Protein AF-A0A142BPT0-F1 (afdb_monomer)

pLDDT: mean 73.42, std 20.53, range [34.94, 94.12]

Sequence (88 aa):
MNDGTEHLSQTLAYSQPPGLNRDIAHTHLGCIPLGQKDSDPRGPYGGWFCPCHGSIYDASGPVRKGPAPRNLPIPPYAFLDDHRIRIG

Solvent-accessible surface area (backbone atoms only — not comparable to full-atom values): 5482 Å² total; per-residue (Å²): 133,84,68,70,65,69,65,48,65,67,57,60,60,76,69,72,69,92,76,76,84,84,61,54,42,37,66,69,82,56,50,71,50,36,41,85,49,93,86,38,61,21,59,98,59,68,13,27,23,27,83,90,71,57,27,29,20,31,67,81,28,50,62,77,43,56,78,47,84,50,48,50,58,78,74,61,66,46,76,79,50,102,88,42,74,44,74,114

Secondary structure (DSSP, 8-state):
---THHHHHHHGGGG--TT-TTS---TTT-PPPB-SSTTS--TTTEEEEETTTTEEEETTS-EEESS--SPPPPPPEEEEETTEEEE-

InterPro domains:
  IPR005805 Rieske iron-sulphur protein, C-terminal [PR00162] (21-32)
  IPR005805 Rieske iron-sulphur protein, 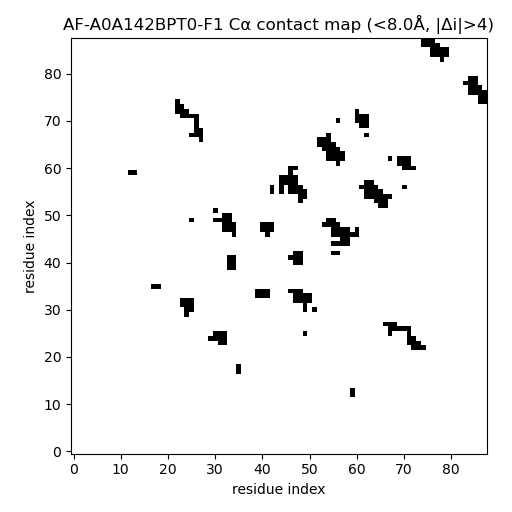C-terminal [PR00162] (48-60)
  IPR005805 Rieske iron-sulphur protein, C-terminal [PR00162] (60-72)
  IPR014349 Rieske iron-sulphur protein [PTHR10134] (27-88)
  IPR017941 Rieske [2Fe-2S] iron-sulphur domain [PF00355] (47-75)
  IPR017941 Rieske [2Fe-2S] iron-sulphur domain [PS51296] (27-86)
  IPR036922 Rieske [2Fe-2S] iron-sulphur domain superfamily [G3DSA:2.102.10.10] (24-88)
  IPR036922 Rieske [2Fe-2S] iron-sulphur domain superfamily [SSF50022] (27-83)

Radius of gyration: 14.16 Å; Cα contacts (8 Å, |Δi|>4): 132; chains: 1; bounding box: 33×33×34 Å

Mean predicted aligned error: 11.01 Å

Structure (mmCIF, N/CA/C/O backbone):
data_AF-A0A142BPT0-F1
#
_entry.id   AF-A0A142BPT0-F1
#
loop_
_atom_site.group_PDB
_atom_site.id
_atom_site.type_symbol
_atom_site.label_atom_id
_atom_site.label_alt_id
_atom_site.label_comp_id
_atom_site.label_asym_id
_atom_site.label_entity_id
_atom_site.label_seq_id
_atom_site.pdbx_PDB_ins_code
_atom_site.Cartn_x
_atom_site.Cartn_y
_atom_site.Cartn_z
_atom_site.occupancy
_atom_site.B_iso_or_equiv
_atom_site.auth_seq_id
_atom_site.auth_comp_id
_atom_site.auth_asym_id
_atom_site.auth_atom_id
_atom_site.pdbx_PDB_model_num
ATOM 1 N N . MET A 1 1 ? -8.445 -25.939 19.863 1.00 39.78 1 MET A N 1
ATOM 2 C CA . MET A 1 1 ? -9.706 -25.245 19.537 1.00 39.78 1 MET A CA 1
ATOM 3 C C . MET A 1 1 ? -9.275 -23.887 19.046 1.00 39.78 1 MET A C 1
ATOM 5 O O . MET A 1 1 ? -8.854 -23.077 19.854 1.00 39.78 1 MET A O 1
ATOM 9 N N . ASN A 1 2 ? -9.198 -23.755 17.726 1.00 35.91 2 ASN A N 1
ATOM 10 C CA . ASN A 1 2 ? -8.669 -22.579 17.051 1.00 35.91 2 ASN A CA 1
ATOM 11 C C . ASN A 1 2 ? -9.690 -21.458 17.246 1.00 35.91 2 ASN A C 1
ATOM 13 O O . ASN A 1 2 ? -10.840 -21.602 16.822 1.00 35.91 2 ASN A O 1
ATOM 17 N N . ASP A 1 3 ? -9.310 -20.410 17.961 1.00 40.38 3 ASP A N 1
ATOM 18 C CA . ASP A 1 3 ? -10.130 -19.229 18.149 1.00 40.38 3 ASP A CA 1
ATOM 19 C C . ASP A 1 3 ? -10.235 -18.509 16.799 1.00 40.38 3 ASP A C 1
ATOM 21 O O . ASP A 1 3 ? -9.249 -18.105 16.191 1.00 40.38 3 ASP A O 1
ATOM 25 N N . GLY A 1 4 ? -11.457 -18.404 16.273 1.00 34.94 4 GLY A N 1
ATOM 26 C CA . GLY A 1 4 ? -11.756 -17.868 14.938 1.00 34.94 4 GLY A CA 1
ATOM 27 C C . GLY A 1 4 ? -11.340 -16.408 14.701 1.00 34.94 4 GLY A C 1
ATOM 28 O O . GLY A 1 4 ? -11.652 -15.850 13.653 1.00 34.94 4 GLY A O 1
ATOM 29 N N . THR A 1 5 ? -10.629 -15.792 15.640 1.00 46.47 5 THR A N 1
ATOM 30 C CA . THR A 1 5 ? -10.054 -14.450 15.596 1.00 46.47 5 THR A CA 1
ATOM 31 C C . THR A 1 5 ? -8.983 -14.314 14.511 1.00 46.47 5 THR A C 1
ATOM 33 O O . THR A 1 5 ? -8.908 -13.285 13.843 1.00 46.47 5 THR A O 1
ATOM 36 N N . GLU A 1 6 ? -8.192 -15.360 14.252 1.00 41.88 6 GLU A N 1
ATOM 37 C CA . GLU A 1 6 ? -7.082 -15.285 13.286 1.00 41.88 6 GLU A CA 1
ATOM 38 C C . GLU A 1 6 ? -7.550 -15.333 11.821 1.00 41.88 6 GLU A C 1
ATOM 40 O O . GLU A 1 6 ? -6.906 -14.778 10.928 1.00 41.88 6 GLU A O 1
ATOM 45 N N . HIS A 1 7 ? -8.714 -15.942 11.575 1.00 35.94 7 HIS A N 1
ATOM 46 C CA . HIS A 1 7 ? -9.289 -16.089 10.236 1.00 35.94 7 HIS A CA 1
ATOM 47 C C . HIS A 1 7 ? -10.073 -14.840 9.785 1.00 35.94 7 HIS A C 1
ATOM 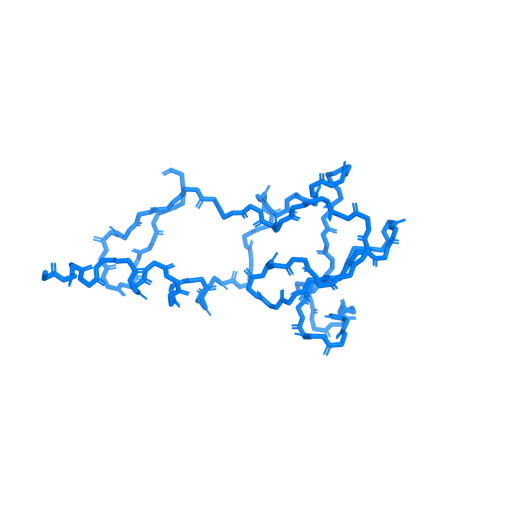49 O O . HIS A 1 7 ? -10.202 -14.567 8.587 1.00 35.94 7 HIS A O 1
ATOM 55 N N . LEU A 1 8 ? -10.565 -14.042 10.740 1.00 42.22 8 LEU A N 1
ATOM 56 C CA . LEU A 1 8 ? -11.271 -12.787 10.470 1.00 42.22 8 LEU A CA 1
ATOM 57 C C . LEU A 1 8 ? -10.294 -11.650 10.133 1.00 42.22 8 LEU A C 1
ATOM 59 O O . LEU A 1 8 ? -10.554 -10.876 9.212 1.00 42.22 8 LEU A O 1
ATOM 63 N N . SER A 1 9 ? -9.122 -11.623 10.773 1.00 42.31 9 SER A N 1
ATOM 64 C CA . SER A 1 9 ? -8.046 -10.653 10.509 1.00 42.31 9 SER A CA 1
ATOM 65 C C . SER A 1 9 ? -7.556 -10.657 9.057 1.00 42.31 9 SER A C 1
ATOM 67 O O . SER A 1 9 ? -7.178 -9.616 8.526 1.00 42.31 9 SER A O 1
ATOM 69 N N . GLN A 1 10 ? -7.580 -11.820 8.396 1.00 40.00 10 GLN A N 1
ATOM 70 C CA . GLN A 1 10 ? -7.165 -11.962 6.994 1.00 40.00 10 GLN A CA 1
ATOM 71 C C . GLN A 1 10 ? -8.274 -11.583 6.006 1.00 40.00 10 GLN A C 1
ATOM 73 O O . GLN A 1 10 ? -7.988 -11.154 4.892 1.00 40.00 10 GLN A O 1
ATOM 78 N N . THR A 1 11 ? -9.539 -11.686 6.419 1.00 38.34 11 THR A N 1
ATOM 79 C CA . THR A 1 11 ? -10.690 -11.371 5.560 1.00 38.34 11 THR A CA 1
ATOM 80 C C . THR A 1 11 ? -10.979 -9.864 5.530 1.00 38.34 11 THR A C 1
ATOM 82 O O . THR A 1 11 ? -11.463 -9.344 4.532 1.00 38.34 11 THR A O 1
ATOM 85 N N . LEU A 1 12 ? -10.620 -9.121 6.579 1.00 44.56 12 LEU A N 1
ATOM 86 C CA . LEU A 1 12 ? -10.929 -7.687 6.709 1.00 44.56 12 LEU A CA 1
ATOM 87 C C . LEU A 1 12 ? -9.942 -6.752 5.986 1.00 44.56 12 LEU A C 1
ATOM 89 O O . LEU A 1 12 ? -10.215 -5.562 5.829 1.00 44.56 12 LEU A O 1
ATOM 93 N N . ALA A 1 13 ? -8.844 -7.291 5.447 1.00 43.91 13 ALA A N 1
ATOM 94 C CA . ALA A 1 13 ? -8.027 -6.582 4.459 1.00 43.91 13 ALA A 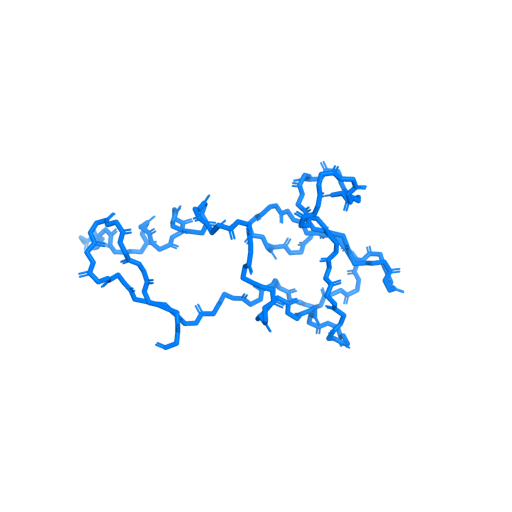CA 1
ATOM 95 C C . ALA A 1 13 ? -8.784 -6.347 3.131 1.00 43.91 13 ALA A C 1
ATOM 97 O O . ALA A 1 13 ? -8.379 -5.508 2.330 1.00 43.91 13 ALA A O 1
ATOM 98 N N . TYR A 1 14 ? -9.898 -7.058 2.906 1.00 43.44 14 TYR A N 1
ATOM 99 C CA . TYR A 1 14 ? -10.696 -7.009 1.678 1.00 43.44 14 TYR A CA 1
ATOM 100 C C . TYR A 1 14 ? -11.586 -5.756 1.552 1.00 43.44 14 TYR A C 1
ATOM 102 O O . TYR A 1 14 ? -12.082 -5.469 0.467 1.00 43.44 14 TYR A O 1
ATOM 110 N N . SER A 1 15 ? -11.790 -4.986 2.629 1.00 41.53 15 SER A N 1
ATOM 111 C CA . SER A 1 15 ? -12.772 -3.888 2.665 1.00 41.53 15 SER A CA 1
ATOM 112 C C . SER A 1 15 ? -12.182 -2.494 2.903 1.00 41.53 15 SER A C 1
ATOM 114 O O . SER A 1 15 ? -12.905 -1.593 3.326 1.00 41.53 15 SER A O 1
ATOM 116 N N . GLN A 1 16 ? -10.884 -2.283 2.667 1.00 51.25 16 GLN A N 1
ATOM 117 C CA . GLN A 1 16 ? -10.281 -0.954 2.819 1.00 51.25 16 GLN A CA 1
ATOM 118 C C . GLN A 1 16 ? -10.888 0.014 1.775 1.00 51.25 16 GLN A C 1
ATOM 120 O O . GLN A 1 16 ? -10.775 -0.246 0.574 1.00 51.25 16 GLN A O 1
ATOM 125 N N . PRO A 1 17 ? -11.553 1.111 2.187 1.00 37.31 17 PRO A N 1
ATOM 126 C CA . PRO A 1 17 ? -12.170 2.043 1.251 1.00 37.31 17 PRO A CA 1
ATOM 127 C C . PRO A 1 17 ? -11.101 2.779 0.423 1.00 37.31 17 PRO A C 1
ATOM 129 O O . PRO A 1 17 ? -10.048 3.140 0.964 1.00 37.31 17 PRO A O 1
ATOM 132 N N . PRO A 1 18 ? -11.359 3.058 -0.870 1.00 39.34 18 PRO A N 1
ATOM 133 C CA . PRO A 1 18 ? -10.465 3.861 -1.698 1.00 39.34 18 PRO A CA 1
ATOM 134 C C . PRO A 1 18 ? -10.423 5.287 -1.135 1.00 39.34 18 PRO A C 1
ATOM 136 O O . PRO A 1 18 ? -11.368 6.059 -1.287 1.00 39.34 18 PRO A O 1
ATOM 139 N N . GLY A 1 19 ? -9.354 5.634 -0.416 1.00 39.56 19 GLY A N 1
ATOM 140 C CA . GLY A 1 19 ? -9.218 6.972 0.168 1.00 39.56 19 GLY A CA 1
ATOM 141 C C . GLY A 1 19 ? -8.195 7.133 1.290 1.00 39.56 19 GLY A C 1
ATOM 142 O O . GLY A 1 19 ? -7.811 8.265 1.587 1.00 39.56 19 GLY A O 1
ATOM 143 N N . LEU A 1 20 ? -7.701 6.055 1.905 1.00 48.28 20 LEU A N 1
ATOM 144 C CA . LEU A 1 20 ? -6.768 6.176 3.029 1.00 48.28 20 LEU A CA 1
ATOM 145 C C . LEU A 1 20 ? -5.297 6.220 2.575 1.00 48.28 20 LEU A C 1
ATOM 147 O O . LEU A 1 20 ? -4.529 5.273 2.693 1.00 48.28 20 LEU A O 1
ATOM 151 N N . ASN A 1 21 ? -4.913 7.370 2.031 1.00 48.12 21 ASN A N 1
ATOM 152 C CA . ASN A 1 21 ? -3.661 7.597 1.301 1.00 48.12 21 ASN A CA 1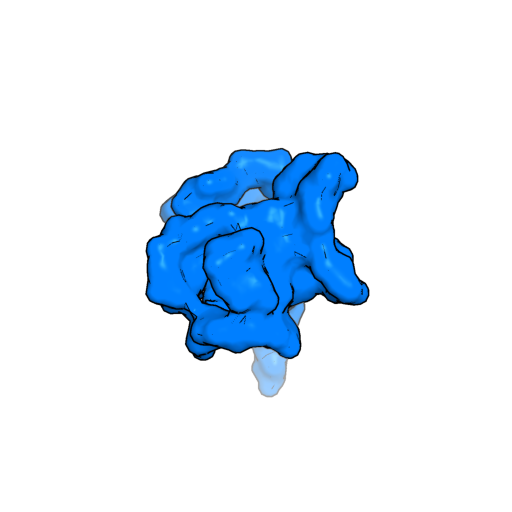
ATOM 153 C C . ASN A 1 21 ? -2.408 7.884 2.162 1.00 48.12 21 ASN A C 1
ATOM 155 O O . ASN A 1 21 ? -1.436 8.420 1.635 1.00 48.12 21 ASN A O 1
ATOM 159 N N . ARG A 1 22 ? -2.403 7.616 3.476 1.00 41.38 22 ARG A N 1
ATOM 160 C CA . ARG A 1 22 ? -1.314 8.108 4.359 1.00 41.38 22 ARG A CA 1
ATOM 161 C C . ARG A 1 22 ? -0.325 7.040 4.813 1.00 41.38 22 ARG A C 1
ATOM 163 O O . ARG A 1 22 ? 0.832 7.371 5.042 1.00 41.38 22 ARG A O 1
ATOM 170 N N . ASP A 1 23 ? -0.753 5.780 4.847 1.00 46.81 23 ASP A N 1
ATOM 171 C CA . ASP A 1 23 ? 0.042 4.705 5.454 1.00 46.81 23 ASP A CA 1
ATOM 172 C C . ASP A 1 23 ? 0.569 3.685 4.435 1.00 46.81 23 ASP A C 1
ATOM 174 O O . ASP A 1 23 ? 1.372 2.824 4.777 1.00 46.81 23 ASP A O 1
ATOM 178 N N . ILE A 1 24 ? 0.203 3.809 3.153 1.00 53.28 24 ILE A N 1
ATOM 179 C CA . ILE A 1 24 ? 0.684 2.930 2.076 1.00 53.28 24 ILE A CA 1
ATOM 180 C C . ILE A 1 24 ? 2.035 3.445 1.550 1.00 53.28 24 ILE A C 1
ATOM 182 O O . ILE A 1 24 ? 2.179 3.854 0.396 1.00 53.28 24 ILE A O 1
ATOM 186 N N . ALA A 1 25 ? 3.043 3.464 2.419 1.00 56.84 25 ALA A N 1
ATOM 187 C CA . ALA A 1 25 ? 4.415 3.758 2.027 1.00 56.84 25 ALA A CA 1
ATOM 188 C C . ALA A 1 25 ? 5.088 2.482 1.496 1.00 56.84 25 ALA A C 1
ATOM 190 O O . ALA A 1 25 ? 5.194 1.467 2.188 1.00 56.84 25 ALA A O 1
ATOM 191 N N . HIS A 1 26 ? 5.574 2.530 0.256 1.00 57.00 26 HIS A N 1
ATOM 192 C CA . HIS A 1 26 ? 6.374 1.465 -0.341 1.00 57.00 26 HIS A CA 1
ATOM 193 C C . HIS A 1 26 ? 7.629 1.186 0.501 1.00 57.00 26 HIS A C 1
ATOM 195 O O . HIS A 1 26 ? 8.426 2.086 0.766 1.00 57.00 26 HIS A O 1
ATOM 201 N N . THR A 1 27 ? 7.866 -0.077 0.856 1.00 59.94 27 THR A N 1
ATOM 202 C CA . THR A 1 27 ? 8.931 -0.483 1.795 1.00 59.94 27 THR A CA 1
ATOM 203 C C . THR A 1 27 ? 10.356 -0.371 1.245 1.00 59.94 27 THR A C 1
ATOM 205 O O . THR A 1 27 ? 11.293 -0.738 1.947 1.00 59.94 27 THR A O 1
ATOM 208 N N . HIS A 1 28 ? 10.538 0.050 -0.008 1.00 58.50 28 HIS A N 1
ATOM 209 C CA . HIS A 1 28 ? 11.865 0.313 -0.566 1.00 58.50 28 HI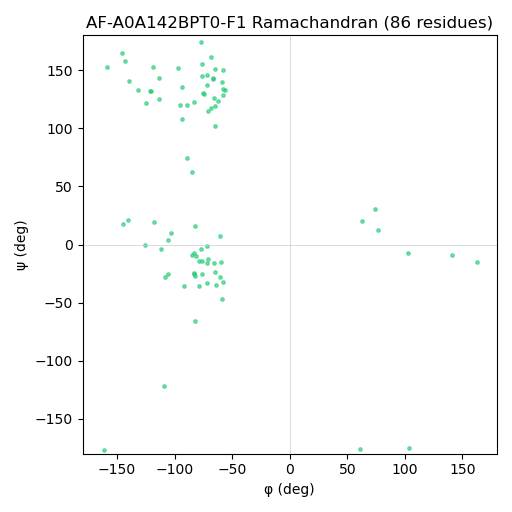S A CA 1
ATOM 210 C C . HIS A 1 28 ? 12.350 1.711 -0.161 1.00 58.50 28 HIS A C 1
ATOM 212 O O . HIS A 1 28 ? 13.299 1.824 0.601 1.00 58.50 28 HIS A O 1
ATOM 218 N N . LEU A 1 29 ? 11.683 2.770 -0.643 1.00 65.56 29 LEU A N 1
ATOM 219 C CA . LEU A 1 29 ? 12.104 4.171 -0.460 1.00 65.56 29 LEU A CA 1
ATOM 220 C C . LEU A 1 29 ? 10.925 5.129 -0.194 1.00 65.56 29 LEU A C 1
ATOM 222 O O . LEU A 1 29 ? 11.028 6.324 -0.445 1.00 65.56 29 LEU A O 1
ATOM 226 N N . GLY A 1 30 ? 9.779 4.620 0.268 1.00 68.81 30 GLY A N 1
ATOM 227 C CA . GLY A 1 30 ? 8.652 5.461 0.688 1.00 68.81 30 GLY A CA 1
ATOM 228 C C . GLY A 1 30 ? 7.813 6.076 -0.439 1.00 68.81 30 GLY A C 1
ATOM 229 O O . GLY A 1 30 ? 6.994 6.946 -0.166 1.00 68.81 30 GLY A O 1
ATOM 230 N N . CYS A 1 31 ? 7.972 5.634 -1.695 1.00 77.31 31 CYS A N 1
ATOM 231 C CA . CYS A 1 31 ? 7.050 6.006 -2.778 1.00 77.31 31 CYS A CA 1
ATOM 232 C C . CYS A 1 31 ? 5.602 5.583 -2.443 1.00 77.31 31 CYS A C 1
ATOM 234 O O . CYS A 1 31 ? 5.389 4.555 -1.801 1.00 77.31 31 CYS A O 1
ATOM 236 N N . ILE A 1 32 ? 4.604 6.318 -2.940 1.00 81.94 32 ILE A N 1
ATOM 237 C CA . ILE A 1 32 ? 3.198 5.890 -2.886 1.00 81.94 32 ILE A CA 1
ATOM 238 C C . ILE A 1 32 ? 2.910 5.077 -4.156 1.00 81.94 32 ILE A C 1
ATOM 240 O O . ILE A 1 32 ? 3.108 5.599 -5.258 1.00 81.94 32 ILE A O 1
ATOM 244 N N . PRO A 1 33 ? 2.505 3.801 -4.053 1.00 83.62 33 PRO A N 1
ATOM 245 C CA . PRO A 1 33 ? 2.184 3.003 -5.225 1.00 83.62 33 PRO A CA 1
ATOM 246 C C . PRO A 1 33 ? 0.864 3.469 -5.865 1.00 83.62 33 PRO A C 1
ATOM 248 O O . PRO A 1 33 ? -0.070 3.898 -5.190 1.00 83.62 33 PRO A O 1
ATOM 251 N N . LEU A 1 34 ? 0.802 3.382 -7.191 1.00 88.69 34 LEU A N 1
ATOM 252 C CA . LEU A 1 34 ? -0.365 3.693 -8.012 1.00 88.69 34 LEU A CA 1
ATOM 253 C C . LEU A 1 34 ? -1.407 2.570 -7.920 1.00 88.69 34 LEU A C 1
ATOM 255 O O . LEU A 1 34 ? -1.053 1.420 -7.652 1.00 88.69 34 LEU A O 1
ATOM 259 N N . GLY A 1 35 ? -2.674 2.906 -8.166 1.00 87.38 35 GLY A N 1
ATOM 260 C CA . GLY A 1 35 ? -3.806 1.968 -8.144 1.00 87.38 35 GLY A CA 1
ATOM 261 C C . GLY A 1 35 ? -5.081 2.557 -7.533 1.00 87.38 35 GLY A C 1
ATOM 262 O O . GLY A 1 35 ? -6.147 1.954 -7.650 1.00 87.38 35 GLY A O 1
ATOM 263 N N . GLN A 1 36 ? -4.974 3.750 -6.932 1.00 84.31 36 GLN A N 1
ATOM 264 C CA . GLN A 1 36 ? -6.060 4.459 -6.247 1.00 84.31 36 GLN A CA 1
ATOM 265 C C . GLN A 1 36 ? -7.091 5.023 -7.230 1.00 84.31 36 GLN A C 1
ATOM 267 O O . GLN A 1 36 ? -8.272 5.109 -6.906 1.00 84.31 36 GLN A O 1
ATOM 272 N N . LYS A 1 37 ? -6.651 5.434 -8.425 1.00 85.62 37 LYS A N 1
ATOM 273 C CA . LYS A 1 37 ? -7.535 5.932 -9.485 1.00 85.62 37 LYS A CA 1
ATOM 274 C C . LYS A 1 37 ? -7.850 4.816 -10.468 1.00 85.62 37 LYS A C 1
ATOM 276 O O . LYS A 1 37 ? -7.023 3.940 -10.706 1.00 85.62 37 LYS A O 1
ATOM 281 N N . ASP A 1 38 ? -9.009 4.888 -11.111 1.00 84.06 38 ASP A N 1
ATOM 282 C CA . ASP A 1 38 ? -9.378 3.922 -12.156 1.00 84.06 38 ASP A CA 1
ATOM 283 C C . ASP A 1 38 ? -8.474 4.006 -13.390 1.00 84.06 38 ASP A C 1
ATOM 285 O O . ASP A 1 38 ? -8.306 3.027 -14.110 1.00 84.06 38 ASP A O 1
ATOM 289 N N . SER A 1 39 ? -7.842 5.161 -13.606 1.00 88.75 39 SER A N 1
ATOM 290 C CA . SER A 1 39 ? -6.844 5.369 -14.655 1.00 88.75 39 SER A CA 1
ATOM 291 C C . SER A 1 39 ? -5.441 4.871 -14.290 1.00 88.75 39 SER A C 1
ATOM 293 O O . SER A 1 39 ? -4.555 4.903 -15.143 1.00 88.75 39 SER A O 1
ATOM 295 N N . ASP A 1 40 ? -5.190 4.498 -13.031 1.00 89.44 40 ASP A N 1
ATOM 296 C CA . ASP A 1 40 ? -3.853 4.106 -12.590 1.00 89.44 40 ASP A CA 1
ATOM 297 C C . ASP A 1 40 ? -3.497 2.688 -13.071 1.00 89.44 40 ASP A C 1
ATOM 299 O O . ASP A 1 40 ? -4.342 1.789 -13.079 1.00 89.44 40 ASP A O 1
ATOM 303 N N . PRO A 1 41 ? -2.222 2.425 -13.402 1.00 86.69 41 PRO A N 1
ATOM 304 C CA . PRO A 1 41 ? -1.762 1.069 -13.666 1.00 86.69 41 PRO A CA 1
ATOM 305 C C . PRO A 1 41 ? -1.830 0.213 -12.388 1.00 86.69 41 PRO A C 1
ATOM 307 O O . PRO A 1 41 ? -1.235 0.562 -11.373 1.00 86.69 41 PRO A O 1
ATOM 310 N N . ARG A 1 42 ? -2.502 -0.945 -12.457 1.00 84.44 42 ARG A N 1
ATOM 311 C CA . ARG A 1 42 ? -2.663 -1.894 -11.327 1.00 84.44 42 ARG A CA 1
ATOM 312 C C . ARG A 1 42 ? -1.802 -3.163 -11.426 1.00 84.44 42 ARG A C 1
ATOM 314 O O . ARG A 1 42 ? -1.878 -4.064 -10.592 1.00 84.44 42 ARG A O 1
ATOM 321 N N . GLY A 1 43 ? -0.961 -3.244 -12.458 1.00 83.56 43 GLY A N 1
ATOM 322 C CA . GLY A 1 43 ? -0.178 -4.442 -12.762 1.00 83.56 43 GLY A CA 1
ATOM 323 C C . GLY A 1 43 ? -1.046 -5.677 -13.074 1.00 83.56 43 GLY A C 1
ATOM 324 O O . GLY A 1 43 ? -2.272 -5.597 -13.121 1.00 83.56 43 GLY A O 1
ATOM 325 N N . PRO A 1 44 ? -0.425 -6.848 -13.293 1.00 88.25 44 PRO A N 1
ATOM 326 C CA . PRO A 1 44 ? -1.131 -8.072 -13.688 1.00 88.25 44 PRO A CA 1
ATOM 327 C C . PRO A 1 44 ? -1.995 -8.698 -12.582 1.00 88.25 44 PRO A C 1
ATOM 329 O O . PRO A 1 44 ? -2.796 -9.578 -12.870 1.00 88.25 44 PRO A O 1
ATOM 332 N N . TYR A 1 45 ? -1.839 -8.264 -11.328 1.00 87.69 45 TYR A N 1
ATOM 333 C CA . TYR A 1 45 ? -2.577 -8.796 -10.176 1.00 87.69 45 TYR A CA 1
ATOM 334 C C . TYR A 1 45 ? -3.716 -7.877 -9.717 1.00 87.69 45 TYR A C 1
ATOM 336 O O . TYR A 1 45 ? -4.272 -8.090 -8.642 1.00 87.69 45 TYR A O 1
ATOM 344 N N . GLY A 1 46 ? -4.040 -6.840 -10.502 1.00 87.56 46 GLY A N 1
ATOM 345 C CA . GLY A 1 46 ? -5.141 -5.919 -10.206 1.00 87.56 46 GLY A CA 1
ATOM 346 C C . GLY A 1 46 ? -4.967 -5.125 -8.908 1.00 87.56 46 GLY A C 1
ATOM 347 O O . GLY A 1 46 ? -5.955 -4.648 -8.361 1.00 87.56 46 GLY A O 1
ATOM 348 N N . GLY A 1 47 ? -3.733 -5.007 -8.415 1.00 90.56 47 GLY A N 1
ATOM 349 C CA . GLY A 1 47 ? -3.405 -4.349 -7.16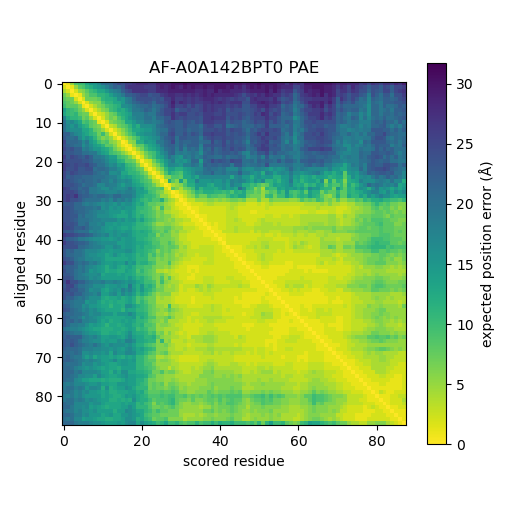0 1.00 90.56 47 GLY A CA 1
ATOM 350 C C . GLY A 1 47 ? -2.677 -3.036 -7.373 1.00 90.56 47 GLY A C 1
ATOM 351 O O . GLY A 1 47 ? -3.182 -2.127 -8.031 1.00 90.56 47 GLY A O 1
ATOM 352 N N . TRP A 1 48 ? -1.476 -2.948 -6.806 1.00 90.12 48 TRP A N 1
ATOM 353 C CA . TRP A 1 48 ? -0.715 -1.706 -6.738 1.00 90.12 48 TRP A CA 1
ATOM 354 C C . TRP A 1 48 ? 0.558 -1.768 -7.576 1.00 90.12 48 TRP A C 1
ATOM 356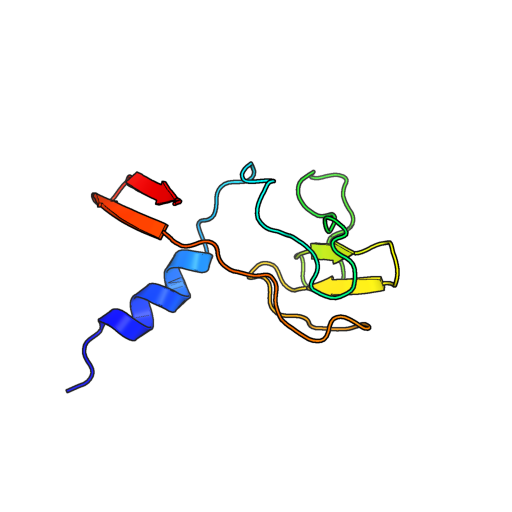 O O . TRP A 1 48 ? 1.248 -2.792 -7.619 1.00 90.12 48 TRP A O 1
ATOM 366 N N . PHE A 1 49 ? 0.917 -0.651 -8.203 1.00 91.50 49 PHE A N 1
ATOM 367 C CA . PHE A 1 49 ? 2.136 -0.531 -8.999 1.00 91.50 49 PHE A CA 1
ATOM 368 C C . PHE A 1 49 ? 3.006 0.634 -8.531 1.00 91.50 49 PHE A C 1
ATOM 370 O O . PHE A 1 49 ? 2.591 1.788 -8.550 1.00 91.50 49 PHE A O 1
ATOM 377 N N . CYS A 1 50 ? 4.249 0.354 -8.150 1.00 90.44 50 CYS A N 1
ATOM 378 C CA . CYS A 1 50 ? 5.225 1.381 -7.798 1.00 90.44 50 CYS A CA 1
ATOM 379 C C . CYS A 1 50 ? 6.072 1.751 -9.033 1.00 90.44 50 CYS A C 1
ATOM 381 O O . CYS A 1 50 ? 6.944 0.962 -9.419 1.00 90.44 50 CYS A O 1
ATOM 383 N N . PRO A 1 51 ? 5.890 2.946 -9.632 1.00 88.12 51 PRO A N 1
ATOM 384 C CA . PRO A 1 51 ? 6.585 3.341 -10.859 1.00 88.12 51 PRO A CA 1
ATOM 385 C C . PRO A 1 51 ? 8.071 3.641 -10.636 1.00 88.12 51 PRO A C 1
ATOM 387 O O . PRO A 1 51 ? 8.830 3.662 -11.596 1.00 88.12 51 PRO A O 1
ATOM 390 N N . CYS A 1 52 ? 8.496 3.839 -9.382 1.00 87.50 52 CYS A N 1
ATOM 391 C CA . CYS A 1 52 ? 9.871 4.202 -9.045 1.00 87.50 52 CYS A CA 1
ATOM 392 C C . CYS A 1 52 ? 10.878 3.142 -9.536 1.00 87.50 52 CYS A C 1
ATOM 394 O O . CYS A 1 52 ? 11.885 3.481 -10.143 1.00 87.50 52 CYS A O 1
ATOM 396 N N . HIS A 1 53 ? 10.597 1.856 -9.287 1.00 88.94 53 HIS A N 1
ATOM 397 C CA . HIS A 1 53 ? 11.477 0.738 -9.673 1.00 88.94 53 HIS A CA 1
ATOM 398 C C . HIS A 1 53 ? 10.692 -0.524 -10.079 1.00 88.94 53 HIS A C 1
ATOM 400 O O . HIS A 1 53 ? 11.222 -1.634 -10.065 1.00 88.94 53 HIS A O 1
ATOM 406 N N . GLY A 1 54 ? 9.400 -0.374 -10.385 1.00 89.56 54 GLY A N 1
ATOM 407 C CA . GLY A 1 54 ? 8.565 -1.446 -10.927 1.00 89.56 54 GLY A CA 1
ATOM 408 C C . GLY A 1 54 ? 8.153 -2.526 -9.927 1.00 89.56 54 GLY A C 1
ATOM 409 O O . GLY A 1 54 ? 7.987 -3.680 -10.323 1.00 89.56 54 GLY A O 1
ATOM 410 N N . SER A 1 55 ? 7.991 -2.189 -8.642 1.00 91.19 55 SER A N 1
ATOM 411 C CA . SER A 1 55 ? 7.399 -3.148 -7.695 1.00 91.19 55 SER A CA 1
ATOM 412 C C . SER A 1 55 ? 5.904 -3.311 -7.952 1.00 91.19 55 SER A C 1
ATOM 414 O O . SER A 1 55 ? 5.201 -2.328 -8.177 1.00 91.19 55 SER A O 1
ATOM 416 N N . ILE A 1 56 ? 5.433 -4.553 -7.908 1.00 92.50 56 ILE A N 1
ATOM 417 C CA . ILE A 1 56 ? 4.050 -4.943 -8.179 1.00 92.50 56 ILE A CA 1
ATOM 418 C C . ILE A 1 56 ? 3.499 -5.633 -6.941 1.00 92.50 56 ILE A C 1
ATOM 420 O O . ILE A 1 56 ? 4.122 -6.562 -6.419 1.00 92.50 56 ILE A O 1
ATOM 424 N N . TYR A 1 57 ? 2.311 -5.216 -6.535 1.00 89.88 57 TYR A N 1
ATOM 425 C CA . TYR A 1 57 ? 1.559 -5.780 -5.430 1.00 89.88 57 TYR A CA 1
ATOM 426 C C . TYR A 1 57 ? 0.233 -6.340 -5.928 1.00 89.88 57 TYR A C 1
ATOM 428 O O . TYR A 1 57 ? -0.314 -5.859 -6.923 1.00 89.88 57 TYR A O 1
ATOM 436 N N . ASP A 1 58 ? -0.297 -7.337 -5.233 1.00 90.38 58 ASP A N 1
ATOM 437 C CA . ASP A 1 58 ? -1.707 -7.686 -5.400 1.00 90.38 58 ASP A CA 1
ATOM 438 C C . ASP A 1 58 ? -2.615 -6.684 -4.656 1.00 90.38 58 ASP A C 1
ATOM 440 O O . ASP A 1 58 ? -2.132 -5.783 -3.965 1.00 90.38 58 ASP A O 1
ATOM 444 N N . ALA A 1 59 ? -3.933 -6.812 -4.830 1.00 87.81 59 ALA A N 1
ATOM 445 C CA . ALA A 1 59 ? -4.913 -5.888 -4.256 1.00 87.81 59 ALA A CA 1
ATOM 446 C C . ALA A 1 59 ? -4.888 -5.826 -2.716 1.00 87.81 59 ALA A C 1
ATOM 448 O O . ALA A 1 59 ? -5.192 -4.780 -2.147 1.00 87.81 59 ALA A O 1
ATOM 449 N N . SER A 1 60 ? -4.474 -6.905 -2.047 1.00 85.50 60 SER A N 1
ATOM 450 C CA . SER A 1 60 ? -4.379 -6.993 -0.584 1.00 85.50 60 SER A CA 1
ATOM 451 C C . SER A 1 60 ? -3.062 -6.451 -0.014 1.00 85.50 60 SER A C 1
ATOM 453 O O . SER A 1 60 ? -2.933 -6.297 1.198 1.00 85.50 60 SER A O 1
ATOM 455 N N . GLY A 1 61 ? -2.084 -6.133 -0.872 1.00 85.25 61 GLY A N 1
ATOM 456 C CA . GLY A 1 61 ? -0.822 -5.503 -0.481 1.00 85.25 61 GLY A CA 1
ATOM 457 C C . GLY A 1 61 ? 0.439 -6.382 -0.388 1.00 85.25 61 GLY A C 1
ATOM 458 O O . GLY A 1 61 ? 1.521 -5.804 -0.242 1.00 85.25 61 GLY A O 1
ATOM 459 N N . PRO A 1 62 ? 0.409 -7.724 -0.511 1.00 89.38 62 PRO A N 1
ATOM 460 C CA . PRO A 1 62 ? 1.606 -8.522 -0.739 1.00 89.38 62 PRO A CA 1
ATOM 461 C C . PRO A 1 62 ? 2.384 -8.173 -2.006 1.00 89.38 62 PRO A C 1
ATOM 463 O O . PRO A 1 62 ? 1.812 -7.942 -3.074 1.00 89.38 62 PRO A O 1
ATOM 466 N N . VAL A 1 63 ? 3.717 -8.169 -1.894 1.00 90.12 63 VAL A N 1
ATOM 467 C CA . VAL A 1 63 ? 4.612 -7.962 -3.041 1.00 90.12 63 VAL A CA 1
ATOM 468 C C . VAL A 1 63 ? 4.664 -9.226 -3.900 1.00 90.12 63 VAL A C 1
ATOM 470 O O . VAL A 1 63 ? 4.878 -10.331 -3.409 1.00 90.12 63 VAL A O 1
ATOM 473 N N . ARG A 1 64 ? 4.469 -9.068 -5.210 1.00 94.12 64 ARG A N 1
ATOM 474 C CA . ARG A 1 64 ? 4.497 -10.164 -6.193 1.00 94.12 64 ARG A CA 1
ATOM 475 C C . ARG A 1 64 ? 5.730 -10.115 -7.086 1.00 94.12 64 ARG A C 1
ATOM 477 O O . ARG A 1 64 ? 6.147 -11.145 -7.609 1.00 94.12 64 ARG A O 1
ATOM 484 N N . LYS A 1 65 ? 6.287 -8.920 -7.304 1.00 92.00 65 LYS A N 1
ATOM 485 C CA . LYS A 1 65 ? 7.480 -8.703 -8.132 1.00 92.00 65 LYS A CA 1
ATOM 486 C C . LYS A 1 65 ? 8.163 -7.384 -7.775 1.00 92.00 65 LYS A C 1
ATOM 488 O O . LYS A 1 65 ? 7.488 -6.430 -7.401 1.00 92.00 65 LYS A O 1
ATOM 493 N N . GLY A 1 66 ? 9.472 -7.313 -8.002 1.00 88.75 66 GLY A N 1
ATOM 494 C CA . GLY A 1 66 ? 10.266 -6.086 -7.927 1.00 88.75 66 GLY A CA 1
ATOM 495 C C . GLY A 1 66 ? 11.102 -5.982 -6.649 1.00 88.75 66 GLY A C 1
ATOM 496 O O . GLY A 1 66 ? 11.163 -6.939 -5.882 1.00 88.75 66 GLY A O 1
ATOM 497 N N . PRO A 1 67 ? 11.782 -4.844 -6.438 1.00 89.88 67 PRO A N 1
ATOM 498 C CA . PRO A 1 67 ? 12.779 -4.690 -5.376 1.00 89.88 67 PRO A CA 1
AT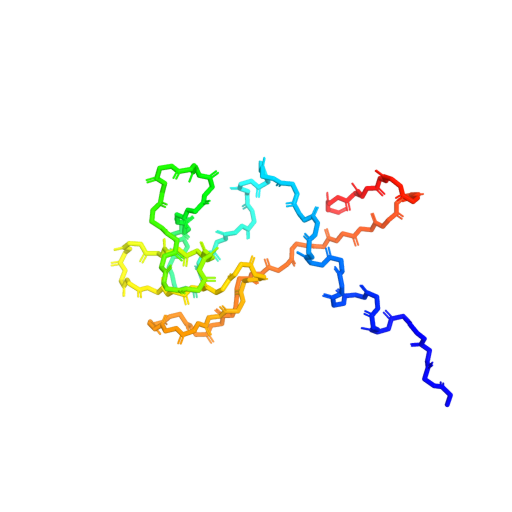OM 499 C C . PRO A 1 67 ? 12.210 -4.491 -3.963 1.00 89.88 67 PRO A C 1
ATOM 501 O O . PRO A 1 67 ? 12.991 -4.392 -3.020 1.00 89.88 67 PRO A O 1
ATOM 504 N N . ALA A 1 68 ? 10.887 -4.391 -3.780 1.00 86.50 68 ALA A N 1
ATOM 505 C CA . ALA A 1 68 ? 10.318 -4.221 -2.444 1.00 86.50 68 ALA A CA 1
ATOM 506 C C . ALA A 1 68 ? 10.639 -5.433 -1.547 1.00 86.50 68 ALA A C 1
ATOM 508 O O . ALA A 1 68 ? 10.248 -6.549 -1.886 1.00 86.50 68 ALA A O 1
ATOM 509 N N . PRO A 1 69 ? 11.276 -5.236 -0.380 1.00 84.19 69 PRO A N 1
ATOM 510 C CA . PRO A 1 69 ? 11.641 -6.349 0.495 1.00 84.19 69 PRO A CA 1
ATOM 511 C C . PRO A 1 69 ? 10.470 -6.888 1.332 1.00 84.19 69 PRO A C 1
ATOM 513 O O . PRO A 1 69 ? 10.606 -7.938 1.955 1.00 84.19 69 PRO A O 1
ATOM 516 N N . ARG A 1 70 ? 9.351 -6.155 1.425 1.00 85.94 70 ARG A N 1
ATOM 517 C CA . ARG A 1 70 ? 8.204 -6.478 2.287 1.00 85.94 70 ARG A CA 1
ATOM 518 C C . ARG A 1 70 ? 6.879 -6.061 1.638 1.00 85.94 70 ARG A C 1
ATOM 520 O O . ARG A 1 70 ? 6.848 -5.275 0.689 1.00 85.94 70 ARG A O 1
ATOM 527 N N . ASN A 1 71 ? 5.790 -6.593 2.186 1.00 88.31 71 ASN A N 1
ATOM 528 C CA . ASN A 1 71 ? 4.415 -6.248 1.819 1.00 88.31 71 ASN A CA 1
ATOM 529 C C . ASN A 1 71 ? 4.072 -4.811 2.239 1.00 88.31 71 ASN A C 1
ATOM 531 O O . ASN A 1 71 ? 4.743 -4.240 3.103 1.00 88.31 71 ASN A O 1
ATOM 535 N N . LEU A 1 72 ? 3.023 -4.239 1.644 1.00 85.31 72 LEU A N 1
ATOM 536 C CA . LEU A 1 72 ? 2.479 -2.959 2.095 1.00 85.31 72 LEU A CA 1
ATOM 537 C C . LEU A 1 72 ? 2.064 -3.073 3.571 1.00 85.31 72 LEU A C 1
ATOM 539 O O . LEU A 1 72 ? 1.463 -4.081 3.957 1.00 85.31 72 LEU A O 1
ATOM 543 N N . PRO A 1 73 ? 2.425 -2.091 4.411 1.00 81.88 73 PRO A N 1
ATOM 544 C CA . PRO A 1 73 ? 2.066 -2.123 5.818 1.00 81.88 73 PRO A CA 1
ATOM 545 C C . PRO A 1 73 ? 0.550 -1.990 5.972 1.00 81.88 73 PRO A C 1
ATOM 547 O O . PRO A 1 73 ? -0.103 -1.239 5.250 1.00 81.88 73 PRO A O 1
ATOM 550 N N . ILE A 1 74 ? 0.008 -2.714 6.945 1.00 80.94 74 ILE A N 1
ATOM 551 C CA . ILE A 1 74 ? -1.381 -2.564 7.368 1.00 80.94 74 ILE A CA 1
ATOM 552 C C . ILE A 1 74 ? -1.360 -1.611 8.568 1.00 80.94 74 ILE A C 1
ATOM 554 O O . ILE A 1 74 ? -0.673 -1.918 9.549 1.00 80.94 74 ILE A O 1
ATOM 558 N N . PRO A 1 75 ? -2.040 -0.453 8.510 1.00 80.50 75 PRO A N 1
ATOM 559 C CA . PRO A 1 75 ? -2.073 0.461 9.642 1.00 80.50 75 PRO A CA 1
ATOM 560 C C . PRO A 1 75 ? -2.805 -0.187 10.827 1.00 80.50 75 PRO A C 1
ATOM 562 O O . PRO A 1 75 ? -3.704 -1.002 10.611 1.00 80.50 75 PRO A O 1
ATOM 565 N N . PRO A 1 76 ? -2.468 0.159 12.081 1.00 83.00 76 PRO A N 1
ATOM 566 C CA . PRO A 1 76 ? -3.235 -0.284 13.239 1.00 83.00 76 PRO A CA 1
ATOM 567 C C . PRO A 1 76 ? -4.704 0.126 13.108 1.00 83.00 76 PRO A C 1
ATOM 569 O O . PRO A 1 76 ? -5.010 1.279 12.795 1.00 83.00 76 PRO A O 1
ATOM 572 N N . TYR A 1 77 ? -5.616 -0.809 13.364 1.00 86.38 77 TYR A N 1
ATOM 573 C CA . TYR A 1 77 ? -7.048 -0.549 13.311 1.00 86.38 77 TYR A CA 1
ATOM 574 C C . TYR A 1 77 ? -7.805 -1.315 14.396 1.00 86.38 77 TYR A C 1
ATOM 576 O O . TYR A 1 77 ? -7.335 -2.330 14.910 1.00 86.38 77 TYR A O 1
ATOM 584 N N . ALA A 1 78 ? -8.993 -0.819 14.735 1.00 89.31 78 ALA A N 1
ATOM 585 C CA . ALA A 1 78 ? -9.927 -1.461 15.650 1.00 89.31 78 ALA A CA 1
ATOM 586 C C . ALA A 1 78 ? -11.364 -1.320 15.134 1.00 89.31 78 ALA A C 1
ATOM 588 O O . ALA A 1 78 ? -11.750 -0.257 14.643 1.00 89.31 78 ALA A O 1
ATOM 589 N N . PHE A 1 79 ? -12.168 -2.373 15.282 1.00 92.19 79 PHE A N 1
ATOM 590 C CA . PHE A 1 79 ? -13.611 -2.294 15.056 1.00 92.19 79 PHE A CA 1
ATOM 591 C C . PHE A 1 79 ? -14.267 -1.558 16.220 1.00 92.19 79 PHE A C 1
ATOM 593 O O . PHE A 1 79 ? -14.015 -1.877 17.381 1.00 92.19 79 PHE A O 1
ATOM 600 N N . LEU A 1 80 ? -15.087 -0.561 15.903 1.00 92.19 80 LEU A N 1
ATOM 601 C CA . LEU A 1 80 ? -15.931 0.119 16.885 1.00 92.19 80 LEU A CA 1
ATOM 602 C C . LEU A 1 80 ? -17.308 -0.549 16.965 1.00 92.19 80 LEU A C 1
ATOM 604 O O . LEU A 1 80 ? -17.884 -0.642 18.043 1.00 92.19 80 LEU A O 1
ATOM 608 N N . ASP A 1 81 ? -17.803 -1.012 15.818 1.00 92.69 81 ASP A N 1
ATOM 609 C CA . ASP A 1 81 ? -19.026 -1.788 15.623 1.00 92.69 81 ASP A CA 1
ATOM 610 C C . ASP A 1 81 ? -18.955 -2.496 14.249 1.00 92.69 81 ASP A C 1
ATOM 612 O O . ASP A 1 81 ? -17.950 -2.376 13.540 1.00 92.69 81 ASP A O 1
ATOM 616 N N . ASP A 1 82 ? -20.014 -3.212 13.859 1.00 91.00 82 ASP A N 1
ATOM 617 C CA . ASP A 1 82 ? -20.089 -3.991 12.609 1.00 91.00 82 ASP A CA 1
ATOM 618 C C . ASP A 1 82 ? -19.913 -3.153 11.326 1.00 91.00 82 ASP A C 1
ATOM 620 O O . ASP A 1 82 ? -19.690 -3.699 10.241 1.00 91.00 82 ASP A O 1
ATOM 624 N N . HIS A 1 83 ? -20.015 -1.826 11.418 1.00 93.00 83 HIS A N 1
ATOM 625 C CA . HIS A 1 83 ? -19.968 -0.915 10.275 1.00 93.00 83 HIS A CA 1
ATOM 626 C C . HIS A 1 83 ? -18.905 0.180 10.403 1.00 93.00 83 HIS A C 1
ATOM 628 O O . HIS A 1 83 ? -18.766 1.004 9.493 1.00 93.00 83 HIS A O 1
ATOM 634 N N . ARG A 1 84 ? -18.147 0.222 11.504 1.00 90.56 84 ARG A N 1
ATOM 635 C CA . ARG A 1 84 ? -17.172 1.284 11.773 1.00 90.56 84 ARG A CA 1
ATOM 636 C C . ARG A 1 84 ? -15.828 0.733 12.208 1.00 90.56 84 ARG A C 1
ATOM 638 O O . ARG A 1 84 ? -15.717 -0.063 13.136 1.00 90.56 84 ARG A O 1
ATOM 645 N N . ILE A 1 85 ? -14.786 1.269 11.582 1.00 90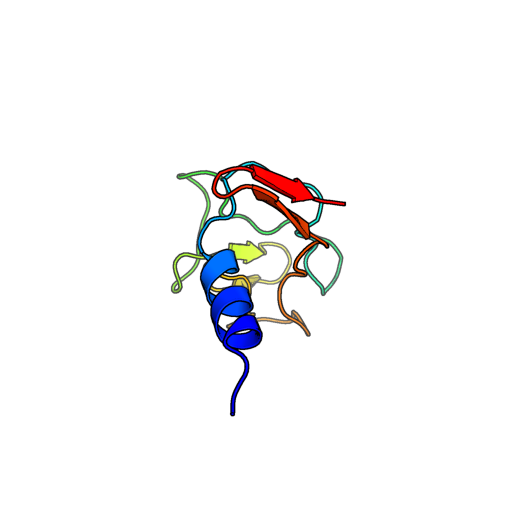.12 85 ILE A N 1
ATOM 646 C CA . ILE A 1 85 ? -13.389 0.971 11.886 1.00 90.12 85 ILE A CA 1
ATOM 647 C C . ILE A 1 85 ? -12.701 2.279 12.275 1.00 90.12 85 ILE A C 1
ATOM 649 O O . ILE A 1 85 ? -12.828 3.284 11.572 1.00 90.12 85 ILE A O 1
ATOM 653 N N . ARG A 1 86 ? -11.962 2.267 13.386 1.00 88.44 86 ARG A N 1
ATOM 654 C CA . ARG A 1 86 ? -10.993 3.313 13.722 1.00 88.44 86 ARG A CA 1
ATOM 655 C C . ARG A 1 86 ? -9.623 2.894 13.222 1.00 88.44 86 ARG A C 1
ATOM 657 O O . ARG A 1 86 ? -9.219 1.757 13.434 1.00 88.44 86 ARG A O 1
ATOM 664 N N . ILE A 1 87 ? -8.915 3.831 12.609 1.00 85.62 87 ILE A N 1
ATOM 665 C CA . ILE A 1 87 ? -7.532 3.657 12.174 1.00 85.62 87 ILE A CA 1
ATOM 666 C C . ILE A 1 87 ? -6.683 4.596 13.029 1.00 85.62 87 ILE A C 1
ATOM 668 O O . ILE A 1 87 ? -7.006 5.785 13.108 1.00 85.62 87 ILE A O 1
ATOM 672 N N . GLY A 1 88 ? -5.661 4.055 13.698 1.00 76.75 88 GLY A N 1
ATOM 673 C CA . GLY A 1 88 ? -4.888 4.758 14.733 1.00 76.75 88 GLY A CA 1
ATOM 674 C C . GLY A 1 88 ? -5.171 4.300 16.161 1.00 76.75 88 GLY A C 1
ATOM 675 O O . GLY A 1 88 ? -6.357 4.246 16.588 1.00 76.75 88 GLY A O 1
#

Nearest PDB structures (foldseek):
  3h1h-assembly1_E  TM=9.203E-01  e=1.290E-06  Gallus gallus
  6nin-assembly1_G  TM=8.733E-01  e=2.827E-06  Cereibacter sphaeroides 2.4.1
  3bcc-assembly1_E-2  TM=9.009E-01  e=3.671E-06  Gallus gallus
  1rie-assembly1_A  TM=9.158E-01  e=9.166E-06  Bos taurus
  8pw5-assembly1_E  TM=8.856E-01  e=1.191E-05  Mus musculus

Foldseek 3Di:
DDDCVVVVVLVVLVDDDLPPQDQQQQQPHGARWWLSDPPTDQPPQSPTFDPPFTWHAHNSFATDDTDRPGTGDDFDWDDPDPPDIDGD

Organism: NCBI:txid430451